Protein AF-A0A432TKP5-F1 (afdb_monomer)

Nearest PDB structures (foldseek):
  7u0h-assembly1_R  TM=7.704E-01  e=1.751E+00  Saccharomyces cerevisiae BY4741
  8qyx-assembly1_L1  TM=7.522E-01  e=2.969E+00  Homo sapiens
  7oyd-assembly1_R  TM=7.532E-01  e=3.389E+00  Oryctolagus cuniculus
  8fle-assembly1_LD  TM=7.509E-01  e=3.867E+00  Homo sapiens

Mean predicted aligned error: 11.74 Å

Sequence (71 aa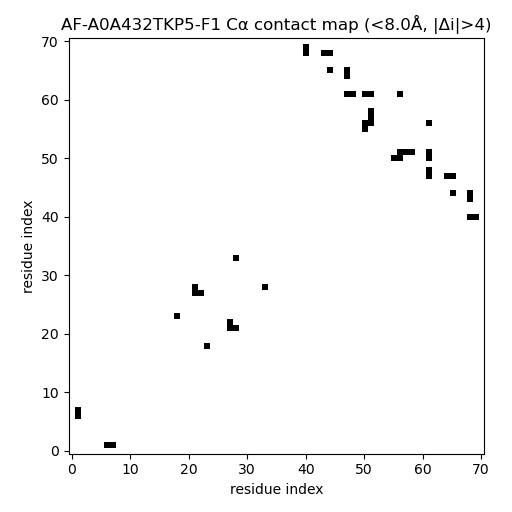):
MFESDDDLIHFKPNYPHTLPQDWKDIDNPTVYEISATLDTLKKMYTDQVRDLNQGRIDTELGEENLRNIAT

Radius of gyration: 17.28 Å; Cα contacts (8 Å, |Δi|>4): 24; chains: 1; bounding box: 28×30×41 Å

Foldseek 3Di:
DDPDPVSVPDDDVCPVDDDDPQVVDVCPPPPVVVVVLVVVLVVQLVVLVVCCVVVVDDPVVSVVSNVVSVD

pLDDT: mean 75.36, std 17.2, range [44.91, 96.56]

Structure (mmCIF, N/CA/C/O backbone):
data_AF-A0A432TKP5-F1
#
_entry.id   AF-A0A432TKP5-F1
#
loop_
_atom_site.group_PDB
_atom_site.id
_atom_site.type_symbol
_atom_site.label_atom_id
_atom_site.label_alt_id
_atom_site.label_comp_id
_atom_site.label_asym_id
_atom_site.label_entity_id
_atom_site.label_seq_id
_atom_site.pdbx_PDB_ins_code
_atom_site.Cartn_x
_atom_site.Cartn_y
_atom_site.Cartn_z
_atom_site.occupancy
_atom_site.B_iso_or_equiv
_atom_site.auth_seq_id
_atom_site.auth_comp_id
_atom_site.auth_asym_id
_atom_site.auth_atom_id
_atom_site.pdbx_PDB_model_num
ATOM 1 N N . MET A 1 1 ? 2.900 21.660 -5.600 1.00 47.75 1 MET A N 1
ATOM 2 C CA . MET A 1 1 ? 1.503 21.691 -5.130 1.00 47.75 1 MET A CA 1
ATOM 3 C C . MET A 1 1 ? 0.656 21.497 -6.371 1.00 47.75 1 MET A C 1
ATOM 5 O O . MET A 1 1 ? 0.804 22.295 -7.284 1.00 47.75 1 MET A O 1
ATOM 9 N N . PHE A 1 2 ? -0.061 20.380 -6.483 1.00 44.91 2 PHE A N 1
ATOM 10 C CA . PHE A 1 2 ? -0.948 20.133 -7.624 1.00 44.91 2 PHE A CA 1
ATOM 11 C C . PHE A 1 2 ? -2.240 20.928 -7.405 1.00 44.91 2 PHE A C 1
ATOM 13 O O . PHE A 1 2 ? -2.710 21.006 -6.271 1.00 44.91 2 PHE A O 1
ATOM 20 N N . GLU A 1 3 ? -2.741 21.590 -8.448 1.00 58.50 3 GLU A N 1
ATOM 21 C CA . GLU A 1 3 ? -3.845 22.557 -8.343 1.00 58.50 3 GLU A CA 1
ATOM 22 C C . GLU A 1 3 ? -5.229 21.889 -8.436 1.00 58.50 3 GLU A C 1
ATOM 24 O O . GLU A 1 3 ? -6.217 22.482 -8.008 1.00 58.50 3 GLU A O 1
ATOM 29 N N . SER A 1 4 ? -5.308 20.642 -8.920 1.00 54.72 4 SER A N 1
ATOM 30 C CA . SER A 1 4 ? -6.535 19.836 -8.941 1.00 54.72 4 SER A CA 1
ATOM 31 C C . SER A 1 4 ? -6.253 18.337 -9.126 1.00 54.72 4 SER A C 1
ATOM 33 O O . SER A 1 4 ? -5.195 17.963 -9.633 1.00 54.72 4 SER A O 1
ATOM 35 N N . ASP A 1 5 ? -7.206 17.476 -8.754 1.00 53.38 5 ASP A N 1
ATOM 36 C CA . ASP A 1 5 ? -7.106 16.016 -8.940 1.00 53.38 5 ASP A CA 1
ATOM 37 C C . ASP A 1 5 ? -7.057 15.608 -10.426 1.00 53.38 5 ASP A C 1
ATOM 39 O O . ASP A 1 5 ? -6.434 14.607 -10.778 1.00 53.38 5 ASP A O 1
ATOM 43 N N . ASP A 1 6 ? -7.631 16.419 -11.321 1.00 54.09 6 ASP A N 1
ATOM 44 C CA . ASP A 1 6 ? -7.574 16.200 -12.773 1.00 54.09 6 ASP A CA 1
ATOM 45 C C . ASP A 1 6 ? -6.146 16.376 -13.332 1.00 54.09 6 ASP A C 1
ATOM 47 O O . ASP A 1 6 ? -5.771 15.736 -1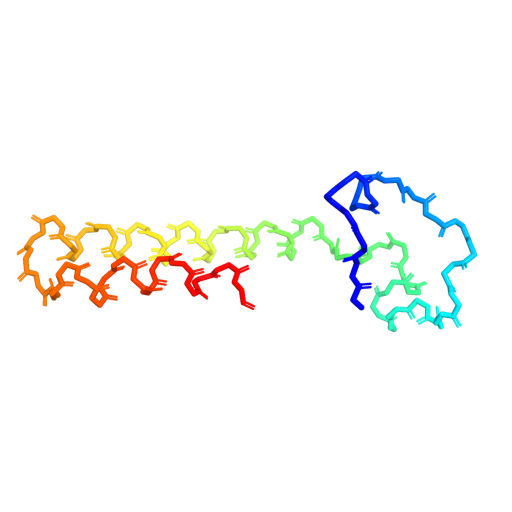4.320 1.00 54.09 6 ASP A O 1
ATOM 51 N N . ASP A 1 7 ? -5.295 17.171 -12.671 1.00 53.19 7 ASP A N 1
ATOM 52 C CA . ASP A 1 7 ? -3.883 17.321 -13.042 1.00 53.19 7 ASP A CA 1
ATOM 53 C C . ASP A 1 7 ? -3.039 16.073 -12.739 1.00 53.19 7 ASP A C 1
ATOM 55 O O . ASP A 1 7 ? -1.926 15.960 -13.257 1.00 53.19 7 ASP A O 1
ATOM 59 N N . LEU A 1 8 ? -3.544 15.138 -11.923 1.00 53.66 8 LEU A N 1
ATOM 60 C CA . LEU A 1 8 ? -2.843 13.896 -11.582 1.00 53.66 8 LEU A CA 1
ATOM 61 C C . LEU A 1 8 ? -2.889 12.865 -12.722 1.00 53.66 8 LEU A C 1
ATOM 63 O O . LEU A 1 8 ? -2.027 11.991 -12.786 1.00 53.66 8 LEU A O 1
ATOM 67 N N . ILE A 1 9 ? -3.874 12.961 -13.625 1.00 52.88 9 ILE A N 1
ATOM 68 C CA . ILE A 1 9 ? -4.122 11.958 -14.680 1.00 52.88 9 ILE A CA 1
ATOM 69 C C . ILE A 1 9 ? -3.542 12.397 -16.037 1.00 52.88 9 ILE A C 1
ATOM 71 O O . ILE A 1 9 ? -3.226 11.568 -16.893 1.00 52.88 9 ILE A O 1
ATOM 75 N N . HIS A 1 10 ? -3.347 13.699 -16.254 1.00 49.31 10 HIS A N 1
ATOM 76 C CA . HIS A 1 10 ? -2.796 14.211 -17.505 1.00 49.31 10 HIS A CA 1
ATOM 77 C C . HIS A 1 10 ? -1.261 14.185 -17.512 1.00 49.31 10 HIS A C 1
ATOM 79 O O . HIS A 1 10 ? -0.606 14.960 -16.818 1.00 49.31 10 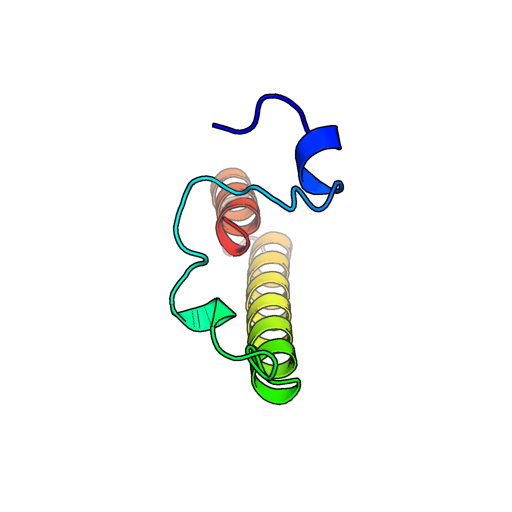HIS A O 1
ATOM 85 N N . PHE A 1 11 ? -0.672 13.347 -18.374 1.00 51.53 11 PHE A N 1
ATOM 86 C CA . PHE A 1 11 ? 0.761 13.391 -18.681 1.00 51.53 11 PHE A CA 1
ATOM 87 C C . PHE A 1 11 ? 1.144 14.796 -19.176 1.00 51.53 11 PHE A C 1
ATOM 89 O O . PHE A 1 11 ? 0.761 15.198 -20.277 1.00 51.53 11 PHE A O 1
ATOM 96 N N . LYS A 1 12 ? 1.883 15.562 -18.362 1.00 55.97 12 LYS A N 1
ATOM 97 C CA . LYS A 1 12 ? 2.402 16.887 -18.732 1.00 55.97 12 LYS A CA 1
ATOM 98 C C . LYS A 1 12 ? 3.798 16.723 -19.352 1.00 55.97 12 LYS A C 1
ATOM 100 O O . LYS A 1 12 ? 4.755 16.520 -18.608 1.00 55.97 12 LYS A O 1
ATOM 105 N N . PRO A 1 13 ? 3.954 16.845 -20.687 1.00 50.62 13 PRO A N 1
ATOM 106 C CA . PRO A 1 13 ? 5.226 16.577 -21.370 1.00 50.62 13 PRO A CA 1
ATOM 107 C C . PRO A 1 13 ? 6.345 17.563 -20.999 1.00 50.62 13 PRO A C 1
ATOM 109 O O . PRO A 1 13 ? 7.517 17.237 -21.138 1.00 50.62 13 PRO A O 1
ATOM 112 N N . ASN A 1 14 ? 5.992 18.750 -20.495 1.00 52.84 14 ASN A N 1
ATOM 113 C CA . ASN A 1 14 ? 6.931 19.788 -20.067 1.00 52.84 14 ASN A CA 1
ATOM 114 C C . ASN A 1 14 ? 6.971 19.898 -18.540 1.00 52.84 14 ASN A C 1
ATOM 116 O O . ASN A 1 14 ? 6.779 20.985 -17.994 1.00 52.84 14 ASN A O 1
ATOM 120 N N . TYR A 1 15 ? 7.165 18.779 -17.840 1.00 51.12 15 TYR A N 1
ATOM 121 C CA . TYR A 1 15 ? 7.422 18.827 -16.404 1.00 51.12 15 TYR A CA 1
ATOM 122 C C . TYR A 1 15 ? 8.729 19.621 -16.183 1.00 51.12 15 TYR A C 1
ATOM 124 O O . TYR A 1 15 ? 9.777 19.201 -16.672 1.00 51.12 15 TYR A O 1
ATOM 132 N N . PRO A 1 16 ? 8.699 20.798 -15.524 1.00 51.31 16 PRO A N 1
ATOM 133 C CA . PRO A 1 16 ? 9.835 21.730 -15.484 1.00 51.31 16 PRO A CA 1
ATOM 134 C C . PRO A 1 16 ? 10.982 21.254 -14.581 1.00 51.31 16 PRO A C 1
ATOM 136 O O . PRO A 1 16 ? 12.037 21.883 -14.519 1.00 51.31 16 PRO A O 1
ATOM 139 N N . HIS A 1 17 ? 10.783 20.140 -13.881 1.00 51.31 17 HIS A N 1
ATOM 140 C CA . HIS A 1 17 ? 11.812 19.457 -13.121 1.00 51.31 17 HIS A CA 1
ATOM 141 C C . HIS A 1 17 ? 12.358 18.314 -13.966 1.00 51.31 17 HIS A C 1
ATOM 143 O O . HIS A 1 17 ? 11.585 17.601 -14.607 1.00 51.31 17 HIS A O 1
ATOM 149 N N . THR A 1 18 ? 13.681 18.118 -13.945 1.00 51.72 18 THR A N 1
ATOM 150 C CA . THR A 1 18 ? 14.269 16.843 -14.367 1.00 51.72 18 THR A CA 1
ATOM 151 C C . THR A 1 18 ? 13.430 15.738 -13.753 1.00 51.72 18 THR A C 1
ATOM 153 O O . THR A 1 18 ? 13.238 15.751 -12.533 1.00 51.72 18 THR A O 1
ATOM 156 N N . LEU A 1 19 ? 12.909 14.841 -14.597 1.00 53.91 19 LEU A N 1
ATOM 157 C CA . LEU A 1 19 ? 12.253 13.621 -14.146 1.00 53.91 19 LEU A CA 1
ATOM 158 C C . LEU A 1 19 ? 13.066 13.053 -12.969 1.00 53.91 19 LEU A C 1
ATOM 160 O O . LEU A 1 19 ? 14.306 13.124 -13.037 1.00 53.91 19 LEU A O 1
ATOM 164 N N . PRO A 1 20 ? 12.420 12.560 -11.892 1.00 61.75 20 PRO A N 1
ATOM 165 C CA . PRO A 1 20 ? 13.137 11.893 -10.811 1.00 61.75 20 PRO A CA 1
ATOM 166 C C . PRO A 1 20 ? 14.183 10.955 -11.412 1.00 61.75 20 PRO A C 1
ATOM 168 O O . PRO A 1 20 ? 13.935 10.366 -12.461 1.00 61.75 20 PRO A O 1
ATOM 171 N N . GLN A 1 21 ? 15.374 10.860 -10.823 1.00 55.56 21 GLN A N 1
ATOM 172 C CA . GLN A 1 21 ? 16.469 10.084 -11.420 1.00 55.56 21 GLN A CA 1
ATOM 173 C C . GLN A 1 21 ? 16.028 8.648 -11.779 1.00 55.56 21 GLN A C 1
ATOM 175 O O . GLN A 1 21 ? 16.482 8.110 -12.787 1.00 55.56 21 GLN A O 1
ATOM 180 N N . ASP A 1 22 ? 15.074 8.107 -11.022 1.00 54.66 22 ASP A N 1
ATOM 181 C CA . ASP A 1 22 ? 14.439 6.796 -11.194 1.00 54.66 22 ASP A CA 1
ATOM 182 C C . ASP A 1 22 ? 13.614 6.658 -12.489 1.00 54.66 22 ASP A C 1
ATOM 184 O O . ASP A 1 22 ? 13.364 5.551 -12.939 1.00 54.66 22 ASP A O 1
ATOM 188 N N . TRP A 1 23 ? 13.224 7.772 -13.114 1.00 57.34 23 TRP A N 1
ATOM 189 C CA . TRP A 1 23 ? 12.431 7.848 -14.351 1.00 57.34 23 TRP A CA 1
ATOM 190 C C . TRP A 1 23 ? 13.301 8.089 -15.595 1.00 57.34 23 TRP A C 1
ATOM 192 O O . TRP A 1 23 ? 12.783 8.230 -16.704 1.00 57.34 23 TRP A O 1
ATOM 202 N N . LYS A 1 24 ? 14.630 8.189 -15.439 1.00 64.25 24 LYS A N 1
ATOM 203 C CA . LYS A 1 24 ? 15.552 8.163 -16.589 1.00 64.25 24 LYS A CA 1
ATOM 204 C C . LYS A 1 24 ? 15.648 6.777 -17.216 1.00 64.25 24 LYS A C 1
ATOM 206 O O . LYS A 1 24 ? 16.044 6.676 -18.374 1.00 64.25 24 LYS A O 1
ATOM 211 N N . ASP A 1 25 ? 15.330 5.747 -16.443 1.00 70.69 25 ASP A N 1
ATOM 212 C CA . ASP A 1 25 ? 15.283 4.371 -16.900 1.00 70.69 25 ASP A CA 1
ATOM 213 C C . ASP A 1 25 ? 13.830 4.001 -17.213 1.00 70.69 25 ASP A C 1
ATOM 215 O O . ASP A 1 25 ? 12.970 4.047 -16.337 1.00 70.69 25 ASP A O 1
ATOM 219 N N . ILE A 1 26 ? 13.557 3.680 -18.480 1.00 69.81 26 ILE A N 1
ATOM 220 C CA . ILE A 1 26 ? 12.215 3.304 -18.942 1.00 69.81 26 ILE A CA 1
ATOM 221 C C . ILE A 1 26 ? 11.764 1.961 -18.362 1.00 69.81 26 ILE A C 1
ATOM 223 O O . ILE A 1 26 ? 10.564 1.697 -18.297 1.00 69.81 26 ILE A O 1
ATOM 227 N N . ASP A 1 27 ? 12.717 1.134 -17.930 1.00 73.31 27 ASP A N 1
ATOM 228 C CA . ASP A 1 27 ? 12.448 -0.170 -17.339 1.00 73.31 27 ASP A CA 1
ATOM 229 C C . ASP A 1 27 ? 12.203 -0.078 -15.820 1.00 73.31 27 ASP A C 1
ATOM 231 O O . ASP A 1 27 ? 11.885 -1.094 -15.195 1.00 73.31 27 ASP A O 1
ATOM 235 N N . ASN A 1 28 ? 12.288 1.129 -15.232 1.00 71.75 28 ASN A N 1
ATOM 236 C CA . ASN A 1 28 ? 12.028 1.372 -13.815 1.00 71.75 28 ASN A CA 1
ATOM 237 C C . ASN A 1 28 ? 10.677 2.063 -13.540 1.00 71.75 28 ASN A C 1
ATOM 239 O O . ASN A 1 28 ? 10.303 3.022 -14.220 1.00 71.75 28 ASN A O 1
ATOM 243 N N . PRO A 1 29 ? 9.978 1.650 -12.465 1.00 75.25 29 PRO A N 1
ATOM 244 C CA . PRO A 1 29 ? 10.271 0.464 -11.657 1.00 75.25 29 PRO A CA 1
ATOM 245 C C . PRO A 1 29 ? 9.971 -0.827 -12.433 1.00 75.25 29 PRO A C 1
ATOM 247 O O . PRO A 1 29 ? 9.017 -0.900 -13.211 1.00 75.25 29 PRO A O 1
ATOM 250 N N . THR A 1 30 ? 10.756 -1.872 -12.181 1.00 81.12 30 THR A N 1
ATOM 251 C CA . THR A 1 30 ? 10.537 -3.183 -12.799 1.00 81.12 30 THR A CA 1
ATOM 252 C C . THR A 1 30 ? 9.216 -3.799 -12.325 1.00 81.12 30 THR A C 1
ATOM 254 O O . THR A 1 30 ? 8.726 -3.531 -11.224 1.00 81.12 30 THR A O 1
ATOM 257 N N . VAL A 1 31 ? 8.650 -4.724 -13.110 1.00 79.06 31 VAL A N 1
ATOM 258 C CA . VAL A 1 31 ? 7.438 -5.482 -12.719 1.00 79.06 31 VAL A CA 1
ATOM 259 C C . VAL A 1 31 ? 7.611 -6.179 -11.363 1.00 79.06 31 VAL A C 1
ATOM 261 O O . VAL A 1 31 ? 6.660 -6.274 -10.583 1.00 79.06 31 VAL A O 1
ATOM 264 N N . TYR A 1 32 ? 8.824 -6.653 -11.066 1.00 80.06 32 TYR A N 1
ATOM 265 C CA . TYR A 1 32 ? 9.146 -7.274 -9.786 1.00 80.06 32 TYR A CA 1
ATOM 266 C C . TYR A 1 32 ? 9.053 -6.275 -8.630 1.00 80.06 32 TYR A C 1
ATOM 268 O O . TYR A 1 32 ? 8.407 -6.571 -7.629 1.00 80.06 32 TYR A O 1
ATOM 276 N N . GLU A 1 33 ? 9.640 -5.088 -8.771 1.00 78.62 33 GLU A N 1
ATOM 277 C CA . GLU A 1 33 ? 9.611 -4.051 -7.734 1.00 78.62 33 GLU A CA 1
ATOM 278 C C . GLU A 1 33 ? 8.193 -3.538 -7.483 1.00 78.62 33 GLU A C 1
ATOM 280 O O . GLU A 1 33 ? 7.786 -3.388 -6.327 1.00 78.62 33 GLU A O 1
ATOM 285 N N . ILE A 1 34 ? 7.404 -3.360 -8.547 1.00 81.50 34 ILE A N 1
ATOM 286 C CA . ILE A 1 34 ? 5.978 -3.033 -8.439 1.00 81.50 34 ILE A CA 1
ATOM 287 C C . ILE A 1 34 ? 5.253 -4.127 -7.644 1.00 81.50 34 ILE A C 1
ATOM 289 O O . ILE A 1 34 ? 4.534 -3.831 -6.691 1.00 81.50 34 ILE A O 1
ATOM 293 N N . SER A 1 35 ? 5.468 -5.396 -7.997 1.00 80.06 35 SER A N 1
ATOM 294 C CA . SER A 1 35 ? 4.810 -6.530 -7.337 1.00 80.06 35 SER A CA 1
ATOM 295 C C . SER A 1 35 ? 5.212 -6.652 -5.864 1.00 80.06 35 SER A C 1
ATOM 297 O O . SER A 1 35 ? 4.349 -6.802 -5.001 1.00 80.06 35 SER A O 1
ATOM 299 N N . ALA A 1 36 ? 6.503 -6.513 -5.558 1.00 81.56 36 ALA A N 1
ATOM 300 C CA . ALA A 1 36 ? 7.027 -6.560 -4.196 1.00 81.56 36 ALA A CA 1
ATOM 301 C C . ALA A 1 36 ? 6.474 -5.419 -3.328 1.00 81.56 36 ALA A C 1
ATOM 303 O O . ALA A 1 36 ? 6.101 -5.631 -2.169 1.00 81.56 36 ALA A O 1
ATOM 304 N N . THR A 1 37 ? 6.369 -4.218 -3.898 1.00 86.50 37 THR A N 1
ATOM 305 C CA . THR A 1 37 ? 5.779 -3.057 -3.220 1.00 86.50 37 THR A CA 1
ATOM 306 C C . THR A 1 37 ? 4.296 -3.288 -2.946 1.00 86.50 37 THR A C 1
ATOM 308 O O . THR A 1 37 ? 3.839 -3.110 -1.816 1.00 86.50 37 THR A O 1
ATOM 311 N N . LEU A 1 38 ? 3.545 -3.767 -3.943 1.00 88.38 38 LEU A N 1
ATOM 312 C CA . LEU A 1 38 ? 2.123 -4.082 -3.796 1.00 88.38 38 LEU A CA 1
ATOM 313 C C . LEU A 1 38 ? 1.869 -5.143 -2.724 1.00 88.38 38 LEU A C 1
ATOM 315 O O . LEU A 1 38 ? 0.948 -4.996 -1.923 1.00 88.38 38 LEU A O 1
ATOM 319 N N . ASP A 1 39 ? 2.670 -6.203 -2.686 1.00 88.25 39 ASP A N 1
ATOM 320 C CA . ASP A 1 39 ? 2.510 -7.260 -1.687 1.00 88.25 39 ASP A CA 1
ATOM 321 C C . ASP A 1 39 ? 2.854 -6.777 -0.275 1.00 88.25 39 ASP A C 1
ATOM 323 O O . ASP A 1 39 ? 2.176 -7.145 0.689 1.00 88.25 39 ASP A O 1
ATOM 327 N N . THR A 1 40 ? 3.835 -5.881 -0.156 1.00 89.88 40 THR A N 1
ATOM 328 C CA . THR A 1 40 ? 4.160 -5.212 1.109 1.00 89.88 40 THR A CA 1
ATOM 329 C C . THR A 1 40 ? 2.979 -4.377 1.602 1.00 89.88 40 THR A C 1
ATOM 331 O O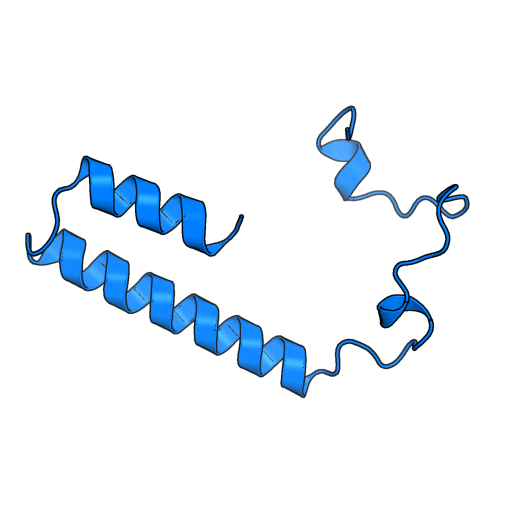 . THR A 1 40 ? 2.533 -4.560 2.737 1.00 89.88 40 THR A O 1
ATOM 334 N N . LEU A 1 41 ? 2.401 -3.537 0.738 1.00 89.62 41 LEU A N 1
ATOM 335 C CA . LEU A 1 41 ? 1.234 -2.718 1.077 1.00 89.62 41 LEU A CA 1
ATOM 336 C C . LEU A 1 41 ? 0.036 -3.586 1.477 1.00 89.62 41 LEU A C 1
ATOM 338 O O . LEU A 1 41 ? -0.556 -3.367 2.533 1.00 89.62 41 LEU A O 1
ATOM 342 N N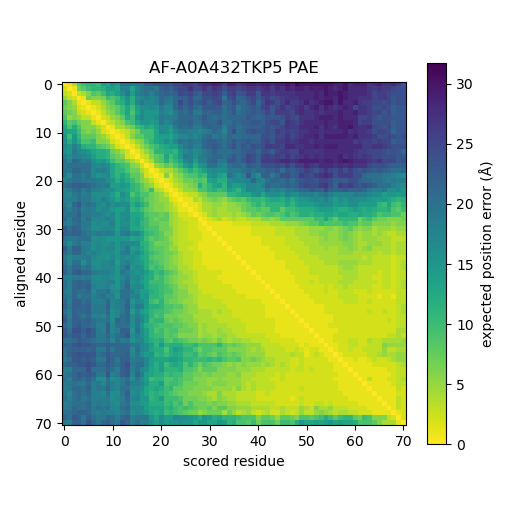 . LYS A 1 42 ? -0.294 -4.623 0.692 1.00 88.19 42 LYS A N 1
ATOM 343 C CA . LYS A 1 42 ? -1.386 -5.560 1.020 1.00 88.19 42 LYS A CA 1
ATOM 344 C C . LYS A 1 42 ? -1.211 -6.172 2.404 1.00 88.19 42 LYS A C 1
ATOM 346 O O . LYS A 1 42 ? -2.188 -6.294 3.147 1.00 88.19 42 LYS A O 1
ATOM 351 N N . LYS A 1 43 ? 0.015 -6.565 2.755 1.00 92.38 43 LYS A N 1
ATOM 352 C CA . LYS A 1 43 ? 0.316 -7.141 4.065 1.00 92.38 43 LYS A CA 1
ATOM 353 C C . LYS A 1 43 ? 0.113 -6.121 5.183 1.00 92.38 43 LYS A C 1
ATOM 355 O O . LYS A 1 43 ? -0.588 -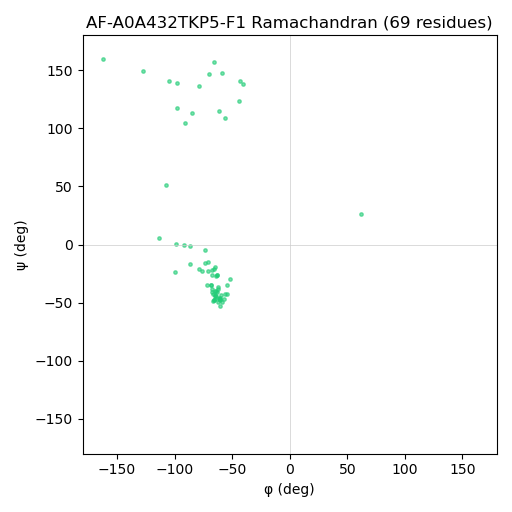6.433 6.140 1.00 92.38 43 LYS A O 1
ATOM 360 N N . MET A 1 44 ? 0.647 -4.908 5.026 1.00 90.31 44 MET A N 1
ATOM 361 C CA . MET A 1 44 ? 0.484 -3.818 5.997 1.00 90.31 44 MET A CA 1
ATOM 362 C C . MET A 1 44 ? -0.998 -3.505 6.240 1.00 90.31 44 MET A C 1
ATOM 364 O O .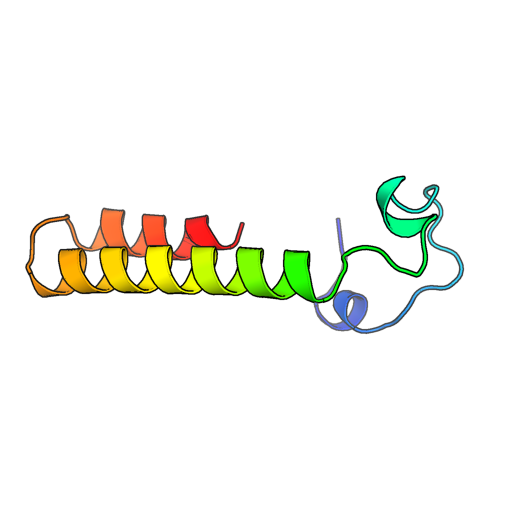 MET A 1 44 ? -1.438 -3.472 7.387 1.00 90.31 44 MET A O 1
ATOM 368 N N . TYR A 1 45 ? -1.789 -3.382 5.170 1.00 92.94 45 TYR A N 1
ATOM 369 C CA . TYR A 1 45 ? -3.239 -3.188 5.265 1.00 92.94 45 TYR A CA 1
ATOM 370 C C . TYR A 1 45 ? -3.936 -4.355 5.974 1.00 92.94 45 TYR A C 1
ATOM 372 O O . TYR A 1 45 ? -4.757 -4.138 6.863 1.00 92.94 45 TYR A O 1
ATOM 380 N N . THR A 1 46 ? -3.607 -5.596 5.608 1.00 94.25 46 THR A N 1
ATOM 381 C CA . THR A 1 46 ? -4.227 -6.798 6.190 1.00 94.25 46 THR A CA 1
ATOM 382 C C . THR A 1 46 ? -3.965 -6.901 7.690 1.00 94.25 46 THR A C 1
ATOM 384 O O . THR A 1 46 ? -4.888 -7.177 8.460 1.00 94.25 46 THR A O 1
ATOM 387 N N . ASP A 1 47 ? -2.721 -6.677 8.112 1.00 93.06 47 ASP A N 1
ATOM 388 C CA . ASP A 1 47 ? -2.336 -6.731 9.521 1.00 93.06 47 ASP A CA 1
ATOM 389 C C . ASP A 1 47 ? -3.034 -5.620 10.324 1.00 93.06 47 ASP A C 1
ATOM 391 O O . ASP A 1 47 ? -3.631 -5.907 11.363 1.00 93.06 47 ASP A O 1
ATOM 395 N N . GLN A 1 48 ? -3.069 -4.394 9.795 1.00 92.31 48 GLN A N 1
ATOM 396 C CA . GLN A 1 48 ? -3.713 -3.251 10.446 1.00 92.31 48 GLN A CA 1
ATOM 397 C C . GLN A 1 48 ? -5.236 -3.430 10.585 1.00 92.31 48 GLN A C 1
ATOM 399 O O . GLN A 1 48 ? -5.801 -3.186 11.653 1.00 92.31 48 GLN A O 1
ATOM 404 N N . VAL A 1 49 ? -5.913 -3.920 9.539 1.00 93.75 49 VAL A N 1
ATOM 405 C CA . VAL A 1 49 ? -7.354 -4.234 9.580 1.00 93.75 49 VAL A CA 1
ATOM 406 C C . VAL A 1 49 ? -7.649 -5.355 10.577 1.00 93.75 49 VAL A C 1
ATOM 408 O O . VAL A 1 49 ? -8.646 -5.301 11.301 1.00 93.75 49 VAL A O 1
ATOM 411 N N . ARG A 1 50 ? -6.792 -6.381 10.646 1.00 94.69 50 ARG A N 1
ATOM 412 C CA . ARG A 1 50 ? -6.935 -7.455 11.636 1.00 94.69 50 ARG A CA 1
ATOM 413 C C . ARG A 1 50 ? -6.847 -6.903 13.055 1.00 94.69 50 ARG A C 1
ATOM 415 O O . ARG A 1 50 ? -7.674 -7.275 13.886 1.00 94.69 50 ARG A O 1
ATOM 422 N N . ASP A 1 51 ? -5.868 -6.050 13.333 1.00 94.25 51 ASP A N 1
ATOM 423 C CA . ASP A 1 51 ? -5.650 -5.522 14.678 1.00 94.25 51 ASP A CA 1
ATOM 424 C C . ASP A 1 51 ? -6.783 -4.578 15.119 1.00 94.25 51 ASP A C 1
ATOM 426 O O . ASP A 1 51 ? -7.204 -4.650 16.276 1.00 94.25 51 ASP A O 1
ATOM 430 N N . LEU A 1 52 ? -7.362 -3.802 14.191 1.00 95.19 52 LEU A N 1
ATOM 431 C CA . LEU A 1 52 ? -8.598 -3.033 14.403 1.00 95.19 52 LEU A CA 1
ATOM 432 C C . LEU A 1 52 ? -9.789 -3.937 14.751 1.00 95.19 52 LEU A C 1
ATOM 434 O O . LEU A 1 52 ? -10.429 -3.760 15.785 1.00 95.19 52 LEU A O 1
ATOM 438 N N . ASN A 1 53 ? -10.056 -4.958 13.930 1.00 94.06 53 ASN A N 1
ATOM 439 C CA . ASN A 1 53 ? -11.182 -5.877 14.141 1.00 94.06 53 ASN A CA 1
ATOM 440 C C . ASN A 1 53 ? -11.067 -6.682 15.445 1.00 94.06 53 ASN A C 1
ATOM 442 O O . ASN A 1 53 ? -12.073 -7.130 15.992 1.00 94.06 53 ASN A O 1
ATOM 446 N N . GLN A 1 54 ? -9.844 -6.898 15.930 1.00 96.56 54 GLN A N 1
ATOM 447 C CA . GLN A 1 54 ? -9.567 -7.604 17.180 1.00 96.56 54 GLN A CA 1
ATOM 448 C C . GLN A 1 54 ? -9.477 -6.671 18.395 1.00 96.56 54 GLN A C 1
ATOM 450 O O . GLN A 1 54 ? -9.234 -7.158 19.499 1.00 96.56 54 GLN A O 1
ATOM 455 N N . GLY A 1 55 ? -9.645 -5.356 18.211 1.00 93.62 55 GLY A N 1
ATOM 456 C CA . GLY A 1 55 ? -9.539 -4.363 19.283 1.00 93.62 55 GLY A CA 1
ATOM 457 C C . GLY A 1 55 ? -8.151 -4.300 19.926 1.00 93.62 55 GLY A C 1
ATOM 458 O O . GLY A 1 55 ? -8.030 -3.959 21.100 1.00 93.62 55 GLY A O 1
ATOM 459 N N . ARG A 1 56 ? -7.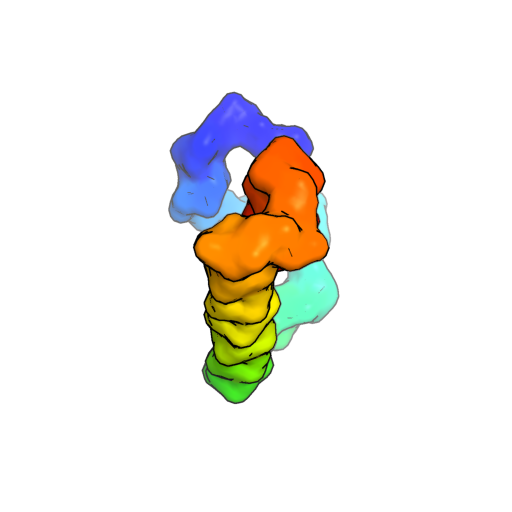099 -4.684 19.190 1.00 95.44 56 ARG A N 1
ATOM 460 C CA . ARG A 1 56 ? -5.702 -4.644 19.663 1.00 95.44 56 ARG A CA 1
ATOM 461 C C . ARG A 1 56 ? -5.101 -3.247 19.593 1.00 95.44 56 ARG A C 1
ATOM 463 O O . ARG A 1 56 ? -4.110 -2.974 20.263 1.00 95.44 56 ARG A O 1
ATOM 470 N N . ILE A 1 57 ? -5.691 -2.399 18.762 1.00 93.56 57 ILE A N 1
ATOM 471 C CA . ILE A 1 57 ? -5.354 -0.995 18.602 1.00 93.56 57 ILE A CA 1
ATOM 472 C C . ILE A 1 57 ? -6.626 -0.168 18.755 1.00 93.56 57 ILE A C 1
ATOM 474 O O . ILE A 1 57 ? -7.722 -0.640 18.447 1.00 93.56 57 ILE A O 1
ATOM 478 N N . ASP A 1 58 ? -6.468 1.054 19.254 1.00 95.81 58 ASP A N 1
ATOM 479 C CA . ASP A 1 58 ? -7.548 2.030 19.262 1.00 95.81 58 ASP A CA 1
ATOM 480 C C . ASP A 1 58 ? -8.049 2.307 17.832 1.00 95.81 58 ASP A C 1
ATOM 482 O O . ASP A 1 58 ? -7.285 2.235 16.866 1.00 95.81 58 ASP A O 1
ATOM 486 N N . THR A 1 59 ? -9.346 2.596 17.697 1.00 89.94 59 THR A N 1
ATOM 487 C CA . THR A 1 59 ? -9.975 2.781 16.381 1.00 89.94 59 THR A CA 1
ATOM 488 C C . THR A 1 59 ? -9.450 4.023 15.668 1.00 89.94 59 THR A C 1
ATOM 490 O O . THR A 1 59 ? -9.141 3.945 14.482 1.00 89.94 59 THR A O 1
ATOM 493 N N . GLU A 1 60 ? -9.286 5.141 16.377 1.00 92.06 60 GLU A N 1
ATOM 494 C CA . GLU A 1 60 ? -8.819 6.403 15.795 1.00 92.06 60 GLU A CA 1
ATOM 495 C C . GLU A 1 60 ? -7.369 6.268 15.320 1.00 92.06 60 GLU A C 1
ATOM 497 O O . GLU A 1 60 ? -7.062 6.530 14.154 1.00 92.06 60 GLU A O 1
ATOM 502 N N . LEU A 1 61 ? -6.501 5.728 16.182 1.00 92.31 61 LEU A N 1
ATOM 503 C CA . LEU A 1 61 ? -5.105 5.454 15.833 1.00 92.31 61 LEU A CA 1
ATOM 504 C C . LEU A 1 61 ? -4.990 4.437 14.689 1.00 92.31 61 LEU A C 1
ATOM 506 O O . LEU A 1 61 ? -4.127 4.548 13.818 1.00 92.31 61 LEU A O 1
ATOM 510 N N . GLY A 1 62 ? -5.847 3.417 14.677 1.00 88.50 62 GLY A N 1
ATOM 511 C CA . GLY A 1 62 ? -5.791 2.397 13.647 1.00 88.50 62 GLY A CA 1
ATOM 512 C C . GLY A 1 62 ? -6.270 2.883 12.280 1.00 88.50 62 GLY A C 1
ATOM 513 O O . GLY A 1 62 ? -5.699 2.476 11.267 1.00 88.50 62 GLY A O 1
ATOM 514 N N . GLU A 1 63 ? -7.263 3.771 12.234 1.00 89.25 63 GLU A N 1
AT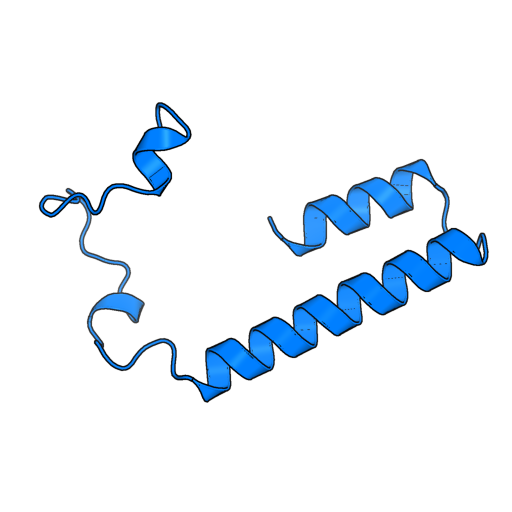OM 515 C CA . GLU A 1 63 ? -7.668 4.459 11.007 1.00 89.25 63 GLU A CA 1
ATOM 516 C C . GLU A 1 63 ? -6.596 5.433 10.507 1.00 89.25 63 GLU A C 1
ATOM 518 O O . GLU A 1 63 ? -6.374 5.521 9.299 1.00 89.25 63 GLU A O 1
ATOM 523 N N . GLU A 1 64 ? -5.911 6.142 11.406 1.00 90.19 64 GLU A N 1
ATOM 524 C CA . GLU A 1 64 ? -4.777 7.000 11.051 1.00 90.19 64 GLU A CA 1
ATOM 525 C C . GLU A 1 64 ? -3.640 6.180 10.427 1.00 90.19 64 GLU A C 1
ATOM 527 O O . GLU A 1 64 ? -3.161 6.507 9.339 1.00 90.19 64 GLU A O 1
ATOM 532 N N . ASN A 1 65 ? -3.280 5.049 11.039 1.00 89.31 65 ASN A N 1
ATOM 533 C CA . ASN A 1 65 ? -2.283 4.135 10.484 1.00 89.31 65 ASN A CA 1
ATOM 534 C C . ASN A 1 65 ? -2.656 3.674 9.068 1.00 89.31 65 ASN A C 1
ATOM 536 O O . ASN A 1 65 ? -1.797 3.666 8.194 1.00 89.31 65 ASN A O 1
ATOM 540 N N . LEU A 1 66 ? -3.926 3.336 8.809 1.00 89.19 66 LEU A N 1
ATOM 541 C CA . LEU A 1 66 ? -4.384 2.934 7.471 1.00 89.19 66 LEU A CA 1
ATOM 542 C C . LEU A 1 66 ? -4.231 4.040 6.420 1.00 89.19 66 LEU A C 1
ATOM 544 O O . LEU A 1 66 ? -3.930 3.737 5.263 1.00 89.19 66 LEU A O 1
ATOM 548 N N . ARG A 1 67 ? -4.445 5.304 6.804 1.00 87.81 67 ARG A N 1
ATOM 549 C CA . ARG A 1 67 ? -4.238 6.462 5.918 1.00 87.81 67 ARG A CA 1
ATOM 550 C C . ARG A 1 67 ? -2.751 6.637 5.613 1.00 87.81 67 ARG A C 1
ATOM 552 O O . ARG A 1 67 ? -2.400 6.828 4.456 1.00 87.81 67 ARG A O 1
ATOM 559 N N . ASN A 1 68 ? -1.899 6.449 6.621 1.00 88.06 68 ASN A N 1
ATOM 560 C CA . ASN A 1 68 ? -0.454 6.643 6.519 1.00 88.06 68 ASN A CA 1
ATOM 561 C C . ASN A 1 68 ? 0.288 5.551 5.727 1.00 88.06 68 ASN A C 1
ATOM 563 O O . ASN A 1 68 ? 1.420 5.774 5.321 1.00 88.06 68 ASN A O 1
ATOM 567 N N . ILE A 1 69 ? -0.310 4.380 5.472 1.00 84.00 69 ILE A N 1
ATOM 568 C CA . ILE A 1 69 ? 0.342 3.313 4.680 1.00 84.00 69 ILE A CA 1
ATOM 569 C C . ILE A 1 69 ? 0.616 3.750 3.224 1.00 84.00 69 ILE A C 1
ATOM 571 O O . ILE A 1 69 ? 1.534 3.223 2.598 1.00 84.00 69 ILE A O 1
ATOM 575 N N . ALA A 1 70 ? -0.165 4.687 2.678 1.00 66.62 70 ALA A N 1
ATOM 576 C CA . ALA A 1 70 ? -0.107 5.087 1.269 1.00 66.62 70 ALA A CA 1
ATOM 577 C C . ALA A 1 70 ? 0.375 6.535 1.028 1.00 66.62 70 ALA A C 1
ATOM 579 O O . ALA A 1 70 ? 0.339 6.994 -0.115 1.00 66.62 70 ALA A O 1
ATOM 580 N N . THR A 1 71 ? 0.806 7.242 2.077 1.00 61.19 71 THR A N 1
ATOM 581 C CA . THR A 1 71 ? 1.283 8.645 2.054 1.00 61.19 71 THR A CA 1
ATOM 582 C C . THR A 1 71 ? 2.709 8.743 2.550 1.00 61.19 71 THR A C 1
ATOM 584 O O . THR A 1 71 ? 3.469 9.536 1.954 1.00 61.19 71 THR A O 1
#

Secondary structure (DSSP, 8-state):
--S-GGGGTS--TT-SS---GGGSSTT-S-HHHHHHHHHHHHHHHHHHHHHHHTTSS-HHHHHHHHHHTT-

Solvent-accessible surface area (backbone atoms only — not comparable to full-atom values): 4532 Å² total; per-residue (Å²): 133,82,93,48,79,72,64,76,74,54,87,65,92,77,58,92,56,82,68,60,80,66,63,75,41,88,70,45,78,38,74,64,57,53,49,54,51,51,54,51,51,53,48,55,51,51,55,52,53,50,33,42,77,67,64,76,41,56,65,69,63,44,53,51,51,63,58,57,77,82,110